Protein AF-Q33760-F1 (afdb_monomer_lite)

Foldseek 3Di:
DPPVVVVVVVVVVVVVPPPPPDDPVVPQPLPPVVVVVVCVVPVDDDPPCVVPCPPVVVVVSVPDVVSVVVCPQQADPNAGAAHLCVLVVDALLVVLSQCLPAWADDPLWIKGQPQSYDPVRVVSVQVSCCVVQVQNWDWDQDPNGTIIIRDNVCLVVNCVSRVVNHDPVSCVSSVD

pLDDT: mean 74.2, std 25.06, range [27.77, 98.5]

Sequence (176 aa):
MRGLKRELHGLDFALSRRRYTRNSFFLFIECFVFLFKLFLSLGLDMIKELQKFTQLGISLLLTNPLFTHYHDLFYKDRKKIVPSNIYDLMTPVVLAFWIMCDGYKYNAGVALATNSFSISDNELLIDALNRKFGFSCWIINDHGQPSIFIPRVNLRKLQELVVPHIHTSLLYKIHL

Structure (mmCIF, N/CA/C/O backbone):
data_AF-Q33760-F1
#
_entry.id   AF-Q33760-F1
#
loop_
_atom_site.group_PDB
_atom_site.id
_atom_site.type_symbol
_atom_site.label_atom_id
_atom_site.label_alt_id
_atom_site.label_comp_id
_atom_site.label_asym_id
_atom_site.label_entity_id
_atom_site.label_seq_id
_atom_site.pdbx_PDB_ins_code
_atom_site.Cartn_x
_atom_site.Cartn_y
_atom_site.Cartn_z
_atom_site.occupancy
_atom_site.B_iso_or_equiv
_atom_site.auth_seq_id
_atom_site.auth_comp_id
_atom_site.auth_asym_id
_atom_site.auth_atom_id
_atom_site.pdbx_PDB_model_num
ATOM 1 N N . MET A 1 1 ? 35.457 -20.854 32.551 1.00 45.47 1 MET A N 1
ATOM 2 C CA . MET A 1 1 ? 34.287 -20.002 32.209 1.00 45.47 1 MET A CA 1
ATOM 3 C C . MET A 1 1 ? 34.640 -18.524 31.920 1.00 45.47 1 MET A C 1
ATOM 5 O O . MET A 1 1 ? 33.888 -17.635 32.294 1.00 45.47 1 MET A O 1
ATOM 9 N N . ARG A 1 2 ? 35.752 -18.216 31.225 1.00 35.78 2 ARG A N 1
ATOM 10 C CA . ARG A 1 2 ? 36.075 -16.835 30.774 1.00 35.78 2 ARG A CA 1
ATOM 11 C C . ARG A 1 2 ? 36.311 -16.696 29.257 1.00 35.78 2 ARG A C 1
ATOM 13 O O . ARG A 1 2 ? 36.401 -15.572 28.780 1.00 35.78 2 ARG A O 1
ATOM 20 N N . GLY A 1 3 ? 36.354 -17.809 28.512 1.00 35.69 3 GLY A N 1
ATOM 21 C CA . GLY A 1 3 ? 36.487 -17.822 27.044 1.00 35.69 3 GLY A CA 1
ATOM 22 C C . GLY A 1 3 ? 35.157 -17.658 26.296 1.00 35.69 3 GLY A C 1
ATOM 23 O O . GLY A 1 3 ? 35.070 -16.848 25.383 1.00 35.69 3 GLY A O 1
ATOM 24 N N . LEU A 1 4 ? 34.087 -18.310 26.767 1.00 35.28 4 LEU A N 1
ATOM 25 C CA . LEU A 1 4 ? 32.787 -18.345 26.074 1.00 35.28 4 LEU A CA 1
ATOM 26 C C . LEU A 1 4 ? 32.079 -16.972 25.982 1.00 35.28 4 LEU A C 1
ATOM 28 O O . LEU A 1 4 ? 31.335 -16.710 25.046 1.00 35.28 4 LEU A O 1
ATOM 32 N N . LYS A 1 5 ? 32.339 -16.055 26.931 1.00 34.38 5 LYS A N 1
ATOM 33 C CA . LYS A 1 5 ? 31.759 -14.696 26.916 1.00 34.38 5 LYS A CA 1
ATOM 34 C C . LYS A 1 5 ? 32.396 -13.760 25.878 1.00 34.38 5 LYS A C 1
ATOM 36 O O . LYS A 1 5 ? 31.752 -12.793 25.487 1.00 34.38 5 LYS A O 1
ATOM 41 N N . ARG A 1 6 ? 33.634 -14.018 25.430 1.00 33.59 6 ARG A N 1
ATOM 42 C CA . ARG A 1 6 ? 34.283 -13.195 24.388 1.00 33.59 6 ARG A CA 1
ATOM 43 C C . ARG A 1 6 ? 33.863 -13.614 22.983 1.00 33.59 6 ARG A C 1
ATOM 45 O O . ARG A 1 6 ? 33.736 -12.750 22.125 1.00 33.59 6 ARG A O 1
ATOM 52 N N . GLU A 1 7 ? 33.581 -14.899 22.775 1.00 36.72 7 GLU A N 1
ATOM 53 C CA . GLU A 1 7 ? 33.037 -15.391 21.503 1.00 36.72 7 GLU A CA 1
ATOM 54 C C . GLU A 1 7 ? 31.621 -14.867 21.247 1.00 36.72 7 GLU A C 1
ATOM 56 O O . GLU A 1 7 ? 31.339 -14.450 20.131 1.00 36.72 7 GLU A O 1
ATOM 61 N N . LEU A 1 8 ? 30.773 -14.763 22.277 1.00 38.88 8 LEU A N 1
ATOM 62 C CA . LEU A 1 8 ? 29.433 -14.170 22.151 1.00 38.88 8 LEU A CA 1
ATOM 63 C C . LEU A 1 8 ? 29.472 -12.677 21.770 1.00 38.88 8 LEU A C 1
ATOM 65 O O . LEU A 1 8 ? 28.741 -12.257 20.881 1.00 38.88 8 LEU A O 1
ATOM 69 N N . HIS A 1 9 ? 30.392 -11.892 22.345 1.00 34.19 9 HIS A N 1
ATOM 70 C CA . HIS A 1 9 ? 30.571 -10.481 21.965 1.00 34.19 9 HIS A CA 1
ATOM 71 C C . HIS A 1 9 ? 31.202 -10.299 20.570 1.00 34.19 9 HIS A C 1
ATOM 73 O O . HIS A 1 9 ? 30.920 -9.314 19.887 1.00 34.19 9 HIS A O 1
ATOM 79 N N . GLY A 1 10 ? 32.048 -11.240 20.132 1.00 30.89 10 GLY A N 1
ATOM 80 C CA . GLY A 1 10 ? 32.599 -11.273 18.774 1.00 30.89 10 GLY A CA 1
ATOM 81 C C . GLY A 1 10 ? 31.577 -11.712 17.720 1.00 30.89 10 GLY A C 1
ATOM 82 O O . GLY A 1 10 ? 31.600 -11.198 16.604 1.00 30.89 10 GLY A O 1
ATOM 83 N N . LEU A 1 11 ? 30.648 -12.603 18.080 1.00 36.94 11 LEU A N 1
ATOM 84 C CA . LEU A 1 11 ? 29.522 -13.037 17.247 1.00 36.94 11 LEU A CA 1
ATOM 85 C C . LEU A 1 11 ? 28.482 -11.925 17.065 1.00 36.94 11 LEU A C 1
ATOM 87 O O . LEU A 1 11 ? 28.072 -11.687 15.932 1.00 36.94 11 LEU A O 1
ATOM 91 N N . ASP A 1 12 ? 28.142 -11.174 18.117 1.00 35.78 12 ASP A N 1
ATOM 92 C CA . ASP A 1 12 ? 27.250 -10.007 18.005 1.00 35.78 12 ASP A CA 1
ATOM 93 C C . ASP A 1 12 ? 27.843 -8.903 17.114 1.00 35.78 12 ASP A C 1
ATOM 95 O O . ASP A 1 12 ? 27.134 -8.261 16.336 1.00 35.78 12 ASP A O 1
ATOM 99 N N . PHE A 1 13 ? 29.166 -8.713 17.151 1.00 34.66 13 PHE A N 1
ATOM 100 C CA . PHE A 1 13 ? 29.837 -7.740 16.286 1.00 34.66 13 PHE A CA 1
ATOM 101 C C . PHE A 1 13 ? 30.023 -8.249 14.843 1.00 34.66 13 PHE A C 1
ATOM 103 O O . PHE A 1 13 ? 29.946 -7.468 13.893 1.00 34.66 13 PHE A O 1
ATOM 110 N N . ALA A 1 14 ? 30.212 -9.558 14.646 1.00 31.48 14 ALA A N 1
ATOM 111 C CA . ALA A 1 14 ? 30.306 -10.180 13.322 1.00 31.48 14 ALA A CA 1
ATOM 112 C C . ALA A 1 14 ? 28.946 -10.280 12.604 1.00 31.48 14 ALA A C 1
ATOM 114 O O . ALA A 1 14 ? 28.898 -10.251 11.371 1.00 31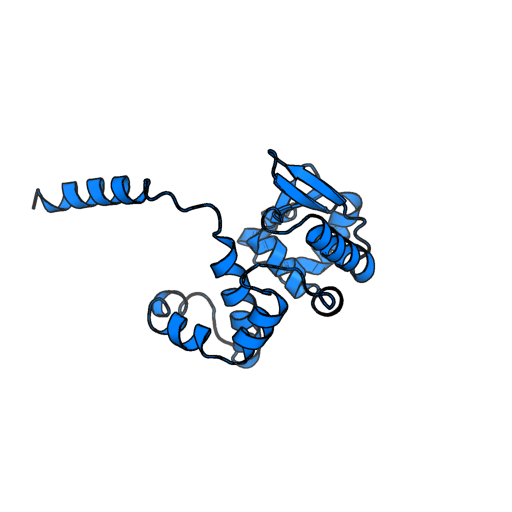.48 14 ALA A O 1
ATOM 115 N N . LEU A 1 15 ? 27.837 -10.330 13.349 1.00 36.34 15 LEU A N 1
ATOM 116 C CA . LEU A 1 15 ? 26.480 -10.284 12.798 1.00 36.34 15 LEU A CA 1
ATOM 117 C C . LEU A 1 15 ? 26.061 -8.877 12.341 1.00 36.34 15 LEU A C 1
ATOM 119 O O . LEU A 1 15 ? 25.173 -8.764 11.500 1.00 36.34 15 LEU A O 1
ATOM 123 N N . SER A 1 16 ? 26.749 -7.812 12.777 1.00 36.00 16 SER A N 1
ATOM 124 C CA . SER A 1 16 ? 26.466 -6.438 12.323 1.00 36.00 16 SER A CA 1
ATOM 125 C C . SER A 1 16 ? 27.149 -6.053 10.996 1.00 36.00 16 SER A C 1
ATOM 127 O O . SER A 1 16 ? 26.856 -5.002 10.426 1.00 36.00 16 SER A O 1
ATOM 129 N N . ARG A 1 17 ? 28.028 -6.910 10.445 1.00 29.14 17 ARG A N 1
ATOM 130 C CA . ARG A 1 17 ? 28.789 -6.630 9.206 1.00 29.14 17 ARG A CA 1
ATOM 131 C C . ARG A 1 17 ? 28.691 -7.676 8.097 1.00 29.14 17 ARG A C 1
ATOM 133 O O . ARG A 1 17 ? 29.482 -7.629 7.153 1.00 29.14 17 ARG A O 1
ATOM 140 N N . ARG A 1 18 ? 27.686 -8.555 8.093 1.00 28.12 18 ARG A N 1
ATOM 141 C CA . ARG A 1 18 ? 27.262 -9.139 6.811 1.00 28.12 18 ARG A CA 1
ATOM 142 C C . ARG A 1 18 ? 26.373 -8.118 6.125 1.00 28.12 18 ARG A C 1
ATOM 144 O O . ARG A 1 18 ? 25.247 -7.901 6.551 1.00 28.12 18 ARG A O 1
ATOM 151 N N . ARG A 1 19 ? 26.912 -7.470 5.086 1.00 33.16 19 ARG A N 1
ATOM 152 C CA . ARG A 1 19 ? 26.153 -6.667 4.119 1.00 33.16 19 ARG A CA 1
ATOM 153 C C . ARG A 1 19 ? 24.945 -7.483 3.663 1.00 33.16 19 ARG A C 1
ATOM 155 O O . ARG A 1 19 ? 25.051 -8.299 2.753 1.00 33.16 19 ARG A O 1
ATOM 162 N N . TYR A 1 20 ? 23.813 -7.262 4.319 1.00 31.58 20 TYR A N 1
ATOM 163 C CA . TYR A 1 20 ? 22.513 -7.696 3.857 1.00 31.58 20 TYR A CA 1
ATOM 164 C C . TYR A 1 20 ? 22.211 -6.779 2.679 1.00 31.58 20 TYR A C 1
ATOM 166 O O . TYR A 1 20 ? 21.825 -5.621 2.842 1.00 31.58 20 TYR A O 1
ATOM 174 N N . THR A 1 21 ? 22.551 -7.235 1.478 1.00 27.77 21 THR A N 1
ATOM 175 C CA . THR A 1 21 ? 22.258 -6.524 0.240 1.00 27.77 21 THR A CA 1
ATOM 176 C C . THR A 1 21 ? 20.747 -6.404 0.117 1.00 27.77 21 THR A C 1
ATOM 178 O O . THR A 1 21 ? 20.085 -7.340 -0.313 1.00 27.77 21 THR A O 1
ATOM 181 N N . ARG A 1 22 ? 20.221 -5.267 0.583 1.00 34.12 22 ARG A N 1
ATOM 182 C CA . ARG A 1 22 ? 19.085 -4.497 0.065 1.00 34.12 22 ARG A CA 1
ATOM 183 C C . ARG A 1 22 ? 18.173 -5.280 -0.891 1.00 34.12 22 ARG A C 1
ATOM 185 O O . ARG A 1 22 ? 18.173 -4.991 -2.076 1.00 34.12 22 ARG A O 1
ATOM 192 N N . ASN A 1 23 ? 17.464 -6.285 -0.374 1.00 36.75 23 ASN A N 1
ATOM 193 C CA . ASN A 1 23 ? 16.400 -7.039 -1.055 1.00 36.75 23 ASN A CA 1
ATOM 194 C C . ASN A 1 23 ? 15.625 -7.930 -0.056 1.00 36.75 23 ASN A C 1
ATOM 196 O O . ASN A 1 23 ? 15.233 -9.052 -0.362 1.00 36.75 23 ASN A O 1
ATOM 200 N N . SER A 1 24 ? 15.361 -7.429 1.156 1.00 38.66 24 SER A N 1
ATOM 201 C CA . SER A 1 24 ? 14.597 -8.155 2.193 1.00 38.66 24 SER A CA 1
ATOM 202 C C . SER A 1 24 ? 13.092 -8.271 1.907 1.00 38.66 24 SER A C 1
ATOM 204 O O . SER A 1 24 ? 12.336 -8.722 2.759 1.00 38.66 24 SER A O 1
ATOM 206 N N . PHE A 1 25 ? 12.640 -7.887 0.712 1.00 42.09 25 PHE A N 1
ATOM 207 C CA . PHE A 1 25 ? 11.231 -7.937 0.322 1.00 42.09 25 PHE A CA 1
ATOM 208 C C . PHE A 1 25 ? 10.749 -9.360 -0.020 1.00 42.09 25 PHE A C 1
ATOM 210 O O . PHE A 1 25 ? 9.553 -9.617 -0.094 1.00 42.09 25 PHE A O 1
ATOM 217 N N . PHE A 1 26 ? 11.679 -10.298 -0.216 1.00 38.38 26 PHE A N 1
ATOM 218 C CA . PHE A 1 26 ? 11.379 -11.652 -0.692 1.00 38.38 26 PHE A CA 1
ATOM 219 C C . PHE A 1 26 ? 10.820 -12.597 0.388 1.00 38.38 26 PHE A C 1
ATOM 221 O O . PHE A 1 26 ? 10.278 -13.641 0.059 1.00 38.38 26 PHE A O 1
ATOM 228 N N . LEU A 1 27 ? 10.933 -12.247 1.674 1.00 38.66 27 LEU A N 1
ATOM 229 C CA . LEU A 1 27 ? 10.510 -13.113 2.787 1.00 38.66 27 LEU A CA 1
ATOM 230 C C . LEU A 1 27 ? 9.165 -12.722 3.417 1.00 38.66 27 LEU A C 1
ATOM 232 O O . LEU A 1 27 ? 8.629 -13.486 4.214 1.00 38.66 27 LEU A O 1
ATOM 236 N N . PHE A 1 28 ? 8.614 -11.551 3.088 1.00 44.66 28 PHE A N 1
ATOM 237 C CA . PHE A 1 28 ? 7.535 -10.961 3.888 1.00 44.66 28 PHE A CA 1
ATOM 238 C C . PHE A 1 28 ? 6.147 -11.028 3.227 1.00 44.66 28 PHE A C 1
ATOM 240 O O . PHE A 1 28 ? 5.147 -11.170 3.926 1.00 44.66 28 PHE A O 1
ATOM 247 N N . ILE A 1 29 ? 6.073 -11.030 1.890 1.00 45.34 29 ILE A N 1
ATOM 248 C CA . ILE A 1 29 ? 4.799 -11.193 1.163 1.00 45.34 29 ILE A CA 1
ATOM 249 C C . ILE A 1 29 ? 4.362 -12.665 1.073 1.00 45.34 29 ILE A C 1
ATOM 251 O O . ILE A 1 29 ? 3.173 -12.956 1.190 1.00 45.34 29 ILE A O 1
ATOM 255 N N . GLU A 1 30 ? 5.310 -13.596 0.962 1.00 46.09 30 GLU A N 1
ATOM 256 C CA . GLU A 1 30 ? 5.026 -15.035 0.848 1.00 46.09 30 GLU A CA 1
ATOM 257 C C . GLU A 1 30 ? 4.523 -15.634 2.179 1.00 46.09 30 GLU A C 1
ATOM 259 O O . GLU A 1 30 ? 3.543 -16.367 2.195 1.00 46.09 30 GLU A O 1
ATOM 264 N N . CYS A 1 31 ? 5.085 -15.269 3.338 1.00 47.59 31 CYS A N 1
ATOM 265 C CA . CYS A 1 31 ? 4.659 -15.865 4.615 1.00 47.59 31 CYS A CA 1
ATOM 266 C C . CYS A 1 31 ? 3.265 -15.418 5.097 1.00 47.59 31 CYS A C 1
ATOM 268 O O . CYS A 1 31 ? 2.581 -16.185 5.774 1.00 47.59 31 CYS A O 1
ATOM 270 N N . PHE A 1 32 ? 2.815 -14.199 4.785 1.00 55.50 32 PHE A N 1
ATOM 271 C CA . PHE A 1 32 ? 1.715 -13.578 5.538 1.00 55.50 32 PHE A CA 1
ATOM 272 C C . PHE A 1 32 ? 0.330 -13.731 4.876 1.00 55.50 32 PHE A C 1
ATOM 274 O O . PHE A 1 32 ? -0.669 -13.900 5.576 1.00 55.50 32 PHE A O 1
ATOM 281 N N . VAL A 1 33 ? 0.257 -13.797 3.540 1.00 50.81 33 VAL A N 1
ATOM 282 C CA . VAL A 1 33 ? -1.009 -14.047 2.811 1.00 50.81 33 VAL A CA 1
ATOM 283 C C . VAL A 1 33 ? -1.511 -15.485 3.019 1.00 50.81 33 VAL A C 1
ATOM 285 O O . VAL A 1 33 ? -2.717 -15.729 3.093 1.00 50.81 33 VAL A O 1
ATOM 288 N N . PHE A 1 34 ? -0.597 -16.445 3.169 1.00 45.94 34 PHE A N 1
ATOM 289 C CA . PHE A 1 34 ? -0.940 -17.857 3.346 1.00 45.94 34 PHE A CA 1
ATOM 290 C C . PHE A 1 34 ? -1.134 -18.272 4.801 1.00 45.94 34 PHE A C 1
ATOM 292 O O . PHE A 1 34 ? -2.036 -19.067 5.070 1.00 45.94 34 PHE A O 1
ATOM 29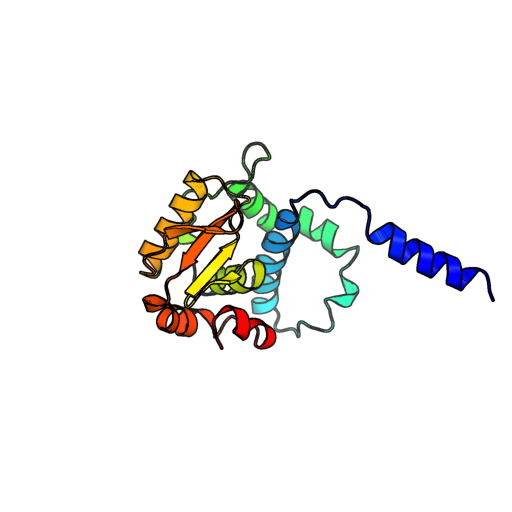9 N N . LEU A 1 35 ? -0.378 -17.695 5.750 1.00 51.88 35 LEU A N 1
ATOM 300 C CA . LEU A 1 35 ? -0.683 -17.870 7.173 1.00 51.88 35 LEU A CA 1
ATOM 301 C C . LEU A 1 35 ? -2.133 -17.466 7.453 1.00 51.88 35 LEU A C 1
ATOM 303 O O . LEU A 1 35 ? -2.829 -18.206 8.129 1.00 51.88 35 LEU A O 1
ATOM 307 N N . PHE A 1 36 ? -2.635 -16.389 6.842 1.00 52.34 36 PHE A N 1
ATOM 308 C CA . PHE A 1 36 ? -3.994 -15.894 7.070 1.00 52.34 36 PHE A CA 1
ATOM 309 C C . PHE A 1 36 ? -5.113 -16.779 6.477 1.00 52.34 36 PHE A C 1
ATOM 311 O O . PHE A 1 36 ? -6.106 -17.032 7.159 1.00 52.34 36 PHE A O 1
ATOM 318 N N . LYS A 1 37 ? -4.964 -17.315 5.250 1.00 50.09 37 LYS A N 1
ATOM 319 C CA . LYS A 1 37 ? -5.963 -18.241 4.661 1.00 50.09 37 LYS A CA 1
ATOM 320 C C . LYS A 1 37 ? -6.023 -19.588 5.390 1.00 50.09 37 LYS A C 1
ATOM 322 O O . LYS A 1 37 ? -7.113 -20.120 5.583 1.00 50.09 37 LYS A O 1
ATOM 327 N N . LEU A 1 38 ? -4.877 -20.118 5.819 1.00 43.72 38 LEU A N 1
ATOM 328 C CA . LEU A 1 38 ? -4.804 -21.375 6.567 1.00 43.72 38 LEU A CA 1
ATOM 329 C C . LEU A 1 38 ? -5.371 -21.215 7.994 1.00 43.72 38 LEU A C 1
ATOM 331 O O . LEU A 1 38 ? -6.105 -22.085 8.459 1.00 43.72 38 LEU A O 1
ATOM 335 N N . PHE A 1 39 ? -5.128 -20.078 8.657 1.00 48.09 39 PHE A N 1
ATOM 336 C CA . PHE A 1 39 ? -5.633 -19.793 10.011 1.00 48.09 39 PHE A CA 1
ATOM 337 C C . PHE A 1 39 ? -7.141 -19.545 10.080 1.00 48.09 39 PHE A C 1
ATOM 339 O O . PHE A 1 39 ? -7.789 -20.033 11.003 1.00 48.09 39 PHE A O 1
ATOM 346 N N . LEU A 1 40 ? -7.712 -18.825 9.104 1.00 45.12 40 LEU A N 1
ATOM 347 C CA . LEU A 1 40 ? -9.162 -18.591 9.020 1.00 45.12 40 LEU A CA 1
ATOM 348 C C . LEU A 1 40 ? -9.959 -19.901 8.938 1.00 45.12 40 LEU A C 1
ATOM 350 O O . LEU A 1 40 ? -11.092 -19.953 9.403 1.00 45.12 40 LEU A O 1
ATOM 354 N N . SER A 1 41 ? -9.358 -20.961 8.389 1.00 46.75 41 SER A N 1
ATOM 355 C CA . SER A 1 41 ? -9.973 -22.291 8.319 1.00 46.75 41 SER A CA 1
ATOM 356 C C . SER A 1 41 ? -9.772 -23.157 9.572 1.00 46.75 41 SER A C 1
ATOM 358 O O . SER A 1 41 ? -10.472 -24.154 9.721 1.00 46.75 41 SER A O 1
ATOM 360 N N . LEU A 1 42 ? -8.837 -22.800 10.467 1.00 41.34 42 LEU A N 1
ATOM 361 C CA . LEU A 1 42 ? -8.383 -23.671 11.566 1.00 41.34 42 LEU A CA 1
ATOM 362 C C . LEU A 1 42 ? -8.531 -23.082 12.981 1.00 41.34 42 LEU A C 1
ATOM 364 O O . LEU A 1 42 ? -8.423 -23.839 13.939 1.00 41.34 42 LEU A O 1
ATOM 368 N N . GLY A 1 43 ? -8.803 -21.781 13.147 1.00 47.44 43 GLY A N 1
ATOM 369 C CA . GLY A 1 43 ? -9.195 -21.196 14.443 1.00 47.44 43 GLY A CA 1
ATOM 370 C C . GLY A 1 43 ? -8.155 -21.313 15.569 1.00 47.44 43 GLY A C 1
ATOM 371 O O . GLY A 1 43 ? -8.522 -21.594 16.707 1.00 47.44 43 GLY A O 1
ATOM 372 N N . LEU A 1 44 ? -6.864 -21.135 15.271 1.00 44.97 44 LEU A N 1
ATOM 373 C CA . LEU A 1 44 ? -5.772 -21.270 16.250 1.00 44.97 44 LEU A CA 1
ATOM 374 C C . LEU A 1 44 ? -5.226 -19.908 16.719 1.00 44.97 44 LEU A C 1
ATOM 376 O O . LEU A 1 44 ? -5.527 -18.886 16.119 1.00 44.97 44 LEU A O 1
ATOM 380 N N . ASP A 1 45 ? -4.432 -19.887 17.800 1.00 50.06 45 ASP A N 1
ATOM 381 C CA . ASP A 1 45 ? -3.819 -18.679 18.386 1.00 50.06 45 ASP A CA 1
ATOM 382 C C . ASP A 1 45 ? -2.359 -18.483 17.928 1.00 50.06 45 ASP A C 1
ATOM 384 O O . ASP A 1 45 ? -1.489 -19.336 18.117 1.00 50.06 45 ASP A O 1
ATOM 388 N N . MET A 1 46 ? -2.076 -17.309 17.358 1.00 44.41 46 MET A N 1
ATOM 389 C CA . MET A 1 46 ? -0.892 -16.974 16.544 1.00 44.41 46 MET A CA 1
ATOM 390 C C . MET A 1 46 ? 0.472 -16.983 17.276 1.00 44.41 46 MET A C 1
ATOM 392 O O . MET A 1 46 ? 1.511 -17.142 16.640 1.00 44.41 46 MET A O 1
ATOM 396 N N . ILE A 1 47 ? 0.516 -16.807 18.601 1.00 45.91 47 ILE A N 1
ATOM 397 C CA . ILE A 1 47 ? 1.766 -16.442 19.308 1.00 45.91 47 ILE A CA 1
ATOM 398 C C . ILE A 1 47 ? 2.624 -17.658 19.702 1.00 45.91 47 ILE A C 1
ATOM 400 O O . ILE A 1 47 ? 3.848 -17.552 19.766 1.00 45.91 47 ILE A O 1
ATOM 404 N N . LYS A 1 48 ? 2.021 -18.830 19.939 1.00 41.78 48 LYS A N 1
ATOM 405 C CA . LYS A 1 48 ? 2.752 -20.011 20.447 1.00 41.78 48 LYS A CA 1
ATOM 406 C C . LYS A 1 48 ? 3.423 -20.840 19.351 1.00 41.78 48 LYS A C 1
ATOM 408 O O . LYS A 1 48 ? 4.447 -21.469 19.601 1.00 41.78 48 LYS A O 1
ATOM 413 N N . GLU A 1 49 ? 2.871 -20.833 18.142 1.00 45.84 49 GLU A N 1
ATOM 414 C CA . GLU A 1 49 ? 3.355 -21.681 17.045 1.00 45.84 49 GLU A CA 1
ATOM 415 C C . GLU A 1 49 ? 4.491 -21.042 16.235 1.00 45.84 49 GLU A C 1
ATOM 417 O O . GLU A 1 49 ? 5.333 -21.750 15.682 1.00 45.84 49 GLU A O 1
ATOM 422 N N . LEU A 1 50 ? 4.623 -19.710 16.261 1.00 43.09 50 LEU A N 1
ATOM 423 C CA . LEU A 1 50 ? 5.694 -18.995 15.555 1.00 43.09 50 LEU A CA 1
ATOM 424 C C . LEU A 1 50 ? 7.111 -19.421 16.002 1.00 43.09 50 LEU A C 1
ATOM 426 O O . LEU A 1 50 ? 8.054 -19.345 15.219 1.00 43.09 50 LEU A O 1
ATOM 430 N N . GLN A 1 51 ? 7.268 -19.904 17.242 1.00 41.38 51 GLN A N 1
ATOM 431 C CA . GLN A 1 51 ? 8.559 -20.346 17.786 1.00 41.38 51 GLN A CA 1
ATOM 432 C C . GLN A 1 51 ? 9.010 -21.736 17.298 1.00 41.38 51 GLN A C 1
ATOM 434 O O . GLN A 1 51 ? 10.199 -22.038 17.381 1.00 41.38 51 GLN A O 1
ATOM 439 N N . LYS A 1 52 ? 8.110 -22.578 16.768 1.00 40.34 52 LYS A N 1
ATOM 440 C CA . LYS A 1 52 ? 8.435 -23.954 16.332 1.00 40.34 52 LYS A CA 1
ATOM 441 C C . LYS A 1 52 ? 8.791 -24.077 14.845 1.00 40.34 52 LYS A C 1
ATOM 443 O O . LYS A 1 52 ? 9.357 -25.085 14.433 1.00 40.34 52 LYS A O 1
ATOM 448 N N . PHE A 1 53 ? 8.478 -23.072 14.028 1.00 45.38 53 PHE A N 1
ATOM 449 C CA . PHE A 1 53 ? 8.437 -23.197 12.563 1.00 45.38 53 PHE A CA 1
ATOM 450 C C . PHE A 1 53 ? 9.762 -22.956 11.810 1.00 45.38 53 PHE A C 1
ATOM 452 O O . PHE A 1 53 ? 9.786 -22.961 10.580 1.00 45.38 53 PHE A O 1
ATOM 459 N N . THR A 1 54 ? 10.887 -22.771 12.499 1.00 47.84 54 THR A N 1
ATOM 460 C CA . THR A 1 54 ? 12.087 -22.138 11.919 1.00 47.84 54 THR A CA 1
ATOM 461 C C . THR A 1 54 ? 12.960 -23.006 11.002 1.00 47.84 54 THR A C 1
ATOM 463 O O . THR A 1 54 ? 13.844 -22.453 10.353 1.00 47.84 54 THR A O 1
ATOM 466 N N . GLN A 1 55 ? 12.721 -24.317 10.862 1.00 41.91 55 GLN A N 1
ATOM 467 C CA . GLN A 1 55 ? 13.473 -25.150 9.896 1.00 41.91 55 GLN A CA 1
ATOM 468 C C . GLN A 1 55 ? 12.603 -26.063 9.016 1.00 41.91 55 GLN A C 1
ATOM 470 O O . GLN A 1 55 ? 12.866 -26.167 7.820 1.00 41.91 55 GLN A O 1
ATOM 475 N N . LEU A 1 56 ? 11.536 -26.672 9.549 1.00 39.00 56 LEU A N 1
ATOM 476 C CA . LEU A 1 56 ? 10.655 -27.556 8.765 1.00 39.00 56 LEU A CA 1
ATOM 477 C C . LEU A 1 56 ? 9.641 -26.787 7.892 1.00 39.00 56 LEU A C 1
ATOM 479 O O . LEU A 1 56 ? 9.227 -27.273 6.842 1.00 39.00 56 LEU A O 1
ATOM 483 N N . GLY A 1 57 ? 9.263 -25.575 8.312 1.00 49.81 57 GLY A N 1
ATOM 484 C CA . GLY A 1 57 ? 8.241 -24.761 7.652 1.00 49.81 57 GLY A CA 1
ATOM 485 C C . GLY A 1 57 ? 8.630 -24.260 6.266 1.00 49.81 57 GLY A C 1
ATOM 486 O O . GLY A 1 57 ? 7.791 -24.216 5.376 1.00 49.81 57 GLY A O 1
ATOM 487 N N . ILE A 1 58 ? 9.909 -23.931 6.063 1.00 50.28 58 ILE A N 1
ATOM 488 C CA . ILE A 1 58 ? 10.403 -23.319 4.821 1.00 50.28 58 ILE A CA 1
ATOM 489 C C . ILE A 1 58 ? 10.330 -24.310 3.646 1.00 50.28 58 ILE A C 1
ATOM 491 O O . ILE A 1 58 ? 9.956 -23.929 2.543 1.00 50.28 58 ILE A O 1
ATOM 495 N N . SER A 1 59 ? 10.612 -25.594 3.887 1.00 46.22 59 SER A N 1
ATOM 496 C CA . SER A 1 59 ? 10.570 -26.644 2.855 1.00 46.22 59 SER A CA 1
ATOM 497 C C . SER A 1 59 ? 9.141 -26.946 2.367 1.00 46.22 59 SER A C 1
ATOM 499 O O . SER A 1 59 ? 8.900 -27.076 1.166 1.00 46.22 59 SER A O 1
ATOM 501 N N . LEU A 1 60 ? 8.167 -26.984 3.286 1.00 48.97 60 LEU A N 1
ATOM 502 C CA . LEU A 1 60 ? 6.746 -27.158 2.950 1.00 48.97 60 LEU A CA 1
ATOM 503 C C . LEU A 1 60 ? 6.131 -25.915 2.288 1.00 48.97 60 LEU A C 1
ATOM 505 O O . LEU A 1 60 ? 5.232 -26.047 1.460 1.00 48.97 60 LEU A O 1
ATOM 509 N N . LEU A 1 61 ? 6.618 -24.716 2.622 1.00 53.78 61 LEU A N 1
ATOM 510 C CA . LEU A 1 61 ? 6.197 -23.470 1.978 1.00 53.78 61 LEU A CA 1
ATOM 511 C C . LEU A 1 61 ? 6.616 -23.443 0.500 1.00 53.78 61 LEU A C 1
ATOM 513 O O . LEU A 1 61 ? 5.816 -23.150 -0.377 1.00 53.78 61 LEU A O 1
ATOM 517 N N . LEU A 1 62 ? 7.863 -23.818 0.207 1.00 54.19 62 LEU A N 1
ATOM 518 C CA . LEU A 1 62 ? 8.429 -23.759 -1.147 1.00 54.19 62 LEU A CA 1
ATOM 519 C C . LEU A 1 62 ? 7.850 -24.802 -2.118 1.00 54.19 62 LEU A C 1
ATOM 521 O O . LEU A 1 62 ? 8.099 -24.723 -3.318 1.00 54.19 62 LEU A O 1
ATOM 525 N N . THR A 1 63 ? 7.098 -25.782 -1.614 1.00 58.00 63 THR A N 1
ATOM 526 C CA . THR A 1 63 ? 6.553 -26.901 -2.399 1.00 58.00 63 THR A CA 1
ATOM 527 C C . THR A 1 63 ? 5.029 -26.874 -2.532 1.00 58.00 63 THR A C 1
ATOM 529 O O . THR A 1 63 ? 4.466 -27.743 -3.196 1.00 58.00 63 THR A O 1
ATOM 532 N N . ASN A 1 64 ? 4.337 -25.887 -1.947 1.00 66.94 64 ASN A N 1
ATOM 533 C CA . ASN A 1 64 ? 2.885 -25.78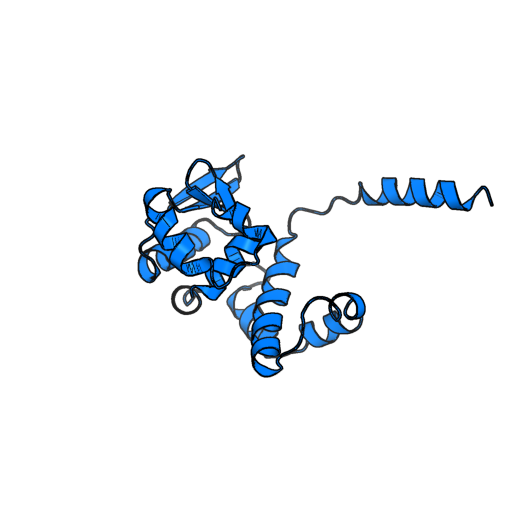5 -2.091 1.00 66.94 64 ASN A CA 1
ATOM 534 C C . ASN A 1 64 ? 2.510 -25.109 -3.426 1.00 66.94 64 ASN A C 1
ATOM 536 O O . ASN A 1 64 ? 2.901 -23.959 -3.649 1.00 66.94 64 ASN A O 1
ATOM 540 N N . PRO A 1 65 ? 1.658 -25.735 -4.259 1.00 69.88 65 PRO A N 1
ATOM 541 C CA . PRO A 1 65 ? 1.200 -25.144 -5.516 1.00 69.88 65 PRO A CA 1
ATOM 542 C C . PRO A 1 65 ? 0.538 -23.765 -5.372 1.00 69.88 65 PRO A C 1
ATOM 544 O O . PRO A 1 65 ? 0.589 -22.960 -6.300 1.00 69.88 65 PRO A O 1
ATOM 547 N N . LEU A 1 66 ? -0.072 -23.462 -4.218 1.00 64.62 66 LEU A N 1
ATOM 548 C CA . LEU A 1 66 ? -0.673 -22.150 -3.958 1.00 64.62 66 LEU A CA 1
ATOM 549 C C . LEU A 1 66 ? 0.372 -21.032 -3.897 1.00 64.62 66 LEU A C 1
ATOM 551 O O . LEU A 1 66 ? 0.115 -19.940 -4.399 1.00 64.62 66 LEU A O 1
ATOM 555 N N . PHE A 1 67 ? 1.539 -21.295 -3.308 1.00 67.56 67 PHE A N 1
ATOM 556 C CA . PHE A 1 67 ? 2.637 -20.329 -3.287 1.00 67.56 67 PHE A CA 1
ATOM 557 C C . PHE A 1 67 ? 3.271 -20.194 -4.657 1.00 67.56 67 PHE A C 1
ATOM 559 O O . PHE A 1 67 ? 3.509 -19.079 -5.102 1.00 67.56 67 PHE A O 1
ATOM 566 N N . THR A 1 68 ? 3.439 -21.308 -5.373 1.00 74.75 68 THR A N 1
ATOM 567 C CA . THR A 1 68 ? 3.916 -21.288 -6.759 1.00 74.75 68 THR A CA 1
ATOM 568 C C . THR A 1 68 ? 3.025 -20.412 -7.641 1.00 74.75 68 THR A C 1
ATOM 570 O O . THR A 1 68 ? 3.537 -19.573 -8.370 1.00 74.75 68 THR A O 1
ATOM 573 N N . HIS A 1 69 ? 1.696 -20.507 -7.508 1.00 78.25 69 HIS A N 1
ATOM 574 C CA . HIS A 1 69 ? 0.765 -19.668 -8.267 1.00 78.25 69 HIS A CA 1
ATOM 575 C C . HIS A 1 69 ? 0.986 -18.162 -8.046 1.00 78.25 69 HIS A C 1
ATOM 577 O O . HIS A 1 69 ? 1.051 -17.404 -9.012 1.00 78.25 69 HIS A O 1
ATOM 583 N N . TYR A 1 70 ? 1.097 -17.710 -6.792 1.00 77.62 70 TYR A N 1
ATOM 584 C CA . TYR A 1 70 ? 1.325 -16.288 -6.508 1.00 77.62 70 TYR A CA 1
ATOM 585 C C . TYR A 1 70 ? 2.750 -15.854 -6.846 1.00 77.62 70 TYR A C 1
ATOM 587 O O . TYR A 1 70 ? 2.935 -14.767 -7.391 1.00 77.62 70 TYR A O 1
ATOM 595 N N . HIS A 1 71 ? 3.740 -16.706 -6.604 1.00 79.31 71 HIS A N 1
ATOM 596 C CA . HIS A 1 71 ? 5.105 -16.462 -7.039 1.00 79.31 71 HIS A CA 1
ATOM 597 C C . HIS A 1 71 ? 5.149 -16.203 -8.552 1.00 79.31 71 HIS A C 1
ATOM 599 O O . HIS A 1 71 ? 5.675 -15.179 -8.977 1.00 79.31 71 HIS A O 1
ATOM 605 N N . ASP A 1 72 ? 4.516 -17.050 -9.364 1.00 83.69 72 ASP A N 1
ATOM 606 C CA . ASP A 1 72 ? 4.508 -16.917 -10.825 1.00 83.69 72 ASP A CA 1
ATOM 607 C C . ASP A 1 72 ? 3.761 -15.662 -11.315 1.00 83.69 72 ASP A C 1
ATOM 609 O O . ASP A 1 72 ? 4.085 -15.117 -12.370 1.00 83.69 72 ASP A O 1
ATOM 613 N N . LEU A 1 73 ? 2.790 -15.155 -10.545 1.00 85.00 73 LEU A N 1
ATOM 614 C CA . LEU A 1 73 ? 2.126 -13.878 -10.835 1.00 85.00 73 LEU A CA 1
ATOM 615 C C . LEU A 1 73 ? 3.047 -12.673 -10.594 1.00 85.00 73 LEU A C 1
ATOM 617 O O . LEU A 1 73 ? 3.042 -11.724 -11.377 1.00 85.00 73 LEU A O 1
ATOM 621 N N . PHE A 1 74 ? 3.817 -12.687 -9.505 1.00 86.31 74 PHE A N 1
ATOM 622 C CA . PHE A 1 74 ? 4.640 -11.549 -9.075 1.00 86.31 74 PHE A CA 1
ATOM 623 C C . PHE A 1 74 ? 6.108 -11.646 -9.518 1.00 86.31 74 PHE A C 1
ATOM 625 O O . PHE A 1 74 ? 6.863 -10.687 -9.335 1.00 86.31 74 PHE A O 1
ATOM 632 N N . TYR A 1 75 ? 6.520 -12.758 -10.129 1.00 84.81 75 TYR A N 1
ATOM 633 C CA . TYR A 1 75 ? 7.868 -12.971 -10.645 1.00 84.81 75 TYR A CA 1
ATOM 634 C C . TYR A 1 75 ? 7.851 -13.448 -12.091 1.00 84.81 75 TYR A C 1
ATOM 636 O O . TYR A 1 75 ? 7.412 -14.548 -12.408 1.00 84.81 75 TYR A O 1
ATOM 644 N N . LYS A 1 76 ? 8.442 -12.638 -12.970 1.00 87.44 76 LYS A N 1
ATOM 645 C CA . LYS A 1 76 ? 8.667 -12.976 -14.375 1.00 87.44 76 LYS A CA 1
ATOM 646 C C . LYS A 1 76 ? 10.147 -12.845 -14.695 1.00 87.44 76 LYS A C 1
ATOM 648 O O . LYS A 1 76 ? 10.767 -11.849 -14.335 1.00 87.44 76 LYS A O 1
ATOM 653 N N . ASP A 1 77 ? 10.732 -13.864 -15.319 1.00 89.75 77 ASP A N 1
ATOM 654 C CA . ASP A 1 77 ? 12.163 -13.900 -15.662 1.00 89.75 77 ASP A CA 1
ATOM 655 C C . ASP A 1 77 ? 13.081 -13.615 -14.454 1.00 89.75 77 ASP A C 1
ATOM 657 O O . ASP A 1 77 ? 14.079 -12.901 -14.548 1.00 89.75 77 ASP A O 1
ATOM 661 N N . ARG A 1 78 ? 12.714 -14.156 -13.279 1.00 84.81 78 ARG A N 1
ATOM 662 C CA . ARG A 1 78 ? 13.369 -13.925 -11.969 1.00 84.81 78 ARG A CA 1
ATOM 663 C C . ARG A 1 78 ? 13.380 -12.463 -11.505 1.00 84.81 78 ARG A C 1
ATOM 665 O O . ARG A 1 78 ? 14.066 -12.126 -10.539 1.00 84.81 78 ARG A O 1
ATOM 672 N N . LYS A 1 79 ? 12.613 -11.596 -12.158 1.00 83.81 79 LYS A N 1
ATOM 673 C CA . LYS A 1 79 ? 12.416 -10.203 -11.779 1.00 83.81 79 LYS A CA 1
ATOM 674 C C . LYS A 1 79 ? 11.044 -10.045 -11.137 1.00 83.81 79 LYS A C 1
ATOM 676 O O . LYS A 1 79 ? 10.044 -10.548 -11.642 1.00 83.81 79 LYS A O 1
ATOM 681 N N . LYS A 1 80 ? 11.016 -9.321 -10.023 1.00 82.44 80 LYS A N 1
ATOM 682 C CA . LYS A 1 80 ? 9.779 -8.946 -9.346 1.00 82.44 80 LYS A CA 1
ATOM 683 C C . LYS A 1 80 ? 8.994 -7.954 -10.208 1.00 82.44 80 LYS A C 1
ATOM 685 O O . LYS A 1 80 ? 9.581 -6.988 -10.700 1.00 82.44 80 LYS A O 1
ATOM 690 N N . ILE A 1 81 ? 7.700 -8.195 -10.366 1.00 88.75 81 ILE A N 1
ATOM 691 C CA . ILE A 1 81 ? 6.764 -7.376 -11.141 1.00 88.75 81 ILE A CA 1
ATOM 692 C C . ILE A 1 81 ? 5.459 -7.188 -10.364 1.00 88.75 81 ILE A C 1
ATOM 694 O O . ILE A 1 81 ? 5.176 -7.925 -9.416 1.00 88.75 81 ILE A O 1
ATOM 698 N N . VAL A 1 82 ? 4.650 -6.214 -10.771 1.00 91.62 82 VAL A N 1
ATOM 699 C CA . VAL A 1 82 ? 3.245 -6.128 -10.362 1.00 91.62 82 VAL A CA 1
ATOM 700 C C . VAL A 1 82 ? 2.382 -6.744 -11.470 1.00 91.62 82 VAL A C 1
ATOM 702 O O . VAL A 1 82 ? 2.477 -6.311 -12.620 1.00 91.62 82 VAL A O 1
ATOM 705 N N . PRO A 1 83 ? 1.547 -7.758 -11.175 1.00 90.75 83 PRO A N 1
ATOM 706 C CA . PRO A 1 83 ? 0.727 -8.399 -12.192 1.00 90.75 83 PRO A CA 1
ATOM 707 C C . PRO A 1 83 ? -0.404 -7.478 -12.659 1.00 90.75 83 PRO A C 1
ATOM 709 O O . PRO A 1 83 ? -0.911 -6.643 -11.910 1.00 90.75 83 PRO A O 1
ATOM 712 N N . SER A 1 84 ? -0.867 -7.665 -13.894 1.00 92.56 84 SER A N 1
ATOM 713 C CA . SER A 1 84 ? -1.940 -6.845 -14.474 1.00 92.56 84 SER A CA 1
ATOM 714 C C . SER A 1 84 ? -3.288 -6.995 -13.758 1.00 92.56 84 SER A C 1
ATOM 716 O O . SER A 1 84 ? -4.096 -6.070 -13.774 1.00 92.56 84 SER A O 1
ATOM 718 N N . ASN A 1 85 ? -3.526 -8.127 -13.089 1.00 89.12 85 ASN A N 1
ATOM 719 C CA . ASN A 1 85 ? -4.723 -8.378 -12.282 1.00 89.12 85 ASN A CA 1
ATOM 720 C C . ASN A 1 85 ? -4.606 -7.861 -10.835 1.00 89.12 85 ASN A C 1
ATOM 722 O O . ASN A 1 85 ? -5.425 -8.221 -9.989 1.00 89.12 85 ASN A O 1
ATOM 726 N N . ILE A 1 86 ? -3.616 -7.013 -10.521 1.00 91.81 86 ILE A N 1
ATOM 727 C CA . ILE A 1 86 ? -3.430 -6.460 -9.170 1.00 91.81 86 ILE A CA 1
ATOM 728 C C . ILE A 1 86 ? -4.678 -5.738 -8.653 1.00 91.81 86 ILE A C 1
ATOM 730 O O . ILE A 1 86 ? -4.946 -5.774 -7.455 1.00 91.81 86 ILE A O 1
ATOM 734 N N . TYR A 1 87 ? -5.480 -5.152 -9.550 1.00 93.44 87 TYR A N 1
ATOM 735 C CA . TYR A 1 87 ? -6.779 -4.580 -9.209 1.00 93.44 87 TYR A CA 1
ATOM 736 C C . TYR A 1 87 ? -7.671 -5.603 -8.496 1.00 93.44 87 TYR A C 1
ATOM 738 O O . TYR A 1 87 ? -8.192 -5.305 -7.427 1.00 93.44 87 TYR A O 1
ATOM 746 N N . ASP A 1 88 ? -7.813 -6.816 -9.027 1.00 89.12 88 ASP A N 1
ATOM 747 C CA . ASP A 1 88 ? -8.685 -7.847 -8.450 1.00 89.12 88 ASP A CA 1
ATOM 748 C C . ASP A 1 88 ? -8.131 -8.423 -7.144 1.00 89.12 88 ASP A C 1
ATOM 750 O O . ASP A 1 88 ? -8.894 -8.789 -6.251 1.00 89.12 88 ASP A O 1
ATOM 754 N N . LEU A 1 89 ? -6.803 -8.447 -7.006 1.00 86.81 89 LEU A N 1
ATOM 755 C CA . LEU A 1 89 ? -6.117 -8.898 -5.793 1.00 86.81 89 LEU A CA 1
ATOM 756 C C . LEU A 1 89 ? -6.161 -7.857 -4.661 1.00 86.81 89 LEU A C 1
ATOM 758 O O . LEU A 1 89 ? -6.009 -8.208 -3.489 1.00 86.81 89 LEU A O 1
ATOM 762 N N . MET A 1 90 ? -6.370 -6.581 -4.987 1.00 89.50 90 MET A N 1
ATOM 763 C CA . MET A 1 90 ? -6.350 -5.482 -4.027 1.00 89.50 90 MET A CA 1
ATOM 764 C C . MET A 1 90 ? -7.648 -5.439 -3.205 1.00 89.50 90 MET A C 1
ATOM 766 O O . MET A 1 90 ? -8.695 -4.971 -3.657 1.00 89.50 90 MET A O 1
ATOM 770 N N . THR A 1 91 ? -7.565 -5.909 -1.959 1.00 91.50 91 THR A N 1
ATOM 771 C CA . THR A 1 91 ? -8.663 -5.929 -0.976 1.00 91.50 91 THR A CA 1
ATOM 772 C C . THR A 1 91 ? -8.289 -5.140 0.286 1.00 91.50 91 THR A C 1
ATOM 774 O O . THR A 1 91 ? -7.102 -4.893 0.512 1.00 91.50 91 THR A O 1
ATOM 777 N N . PRO A 1 92 ? -9.258 -4.766 1.146 1.00 93.94 92 PRO A N 1
ATOM 778 C CA . PRO A 1 92 ? -8.982 -4.133 2.442 1.00 93.94 92 PRO A CA 1
ATOM 779 C C . PRO A 1 92 ? -7.964 -4.896 3.296 1.00 93.94 92 PRO A C 1
ATOM 781 O O . PRO A 1 92 ? -7.055 -4.295 3.862 1.00 93.94 92 PRO A O 1
ATOM 784 N N . VAL A 1 93 ? -8.077 -6.229 3.326 1.00 90.69 93 VAL A N 1
ATOM 785 C CA . VAL A 1 93 ? -7.157 -7.116 4.050 1.00 90.69 93 VAL A CA 1
ATOM 786 C C . VAL A 1 93 ? -5.754 -7.039 3.454 1.00 90.69 93 VAL A C 1
ATOM 788 O O . VAL A 1 93 ? -4.787 -6.838 4.181 1.00 90.69 93 VAL A O 1
ATOM 791 N N . VAL A 1 94 ? -5.629 -7.139 2.127 1.00 88.50 94 VAL A N 1
ATOM 792 C CA . VAL A 1 94 ? -4.328 -7.048 1.443 1.00 88.50 94 VAL A CA 1
ATOM 793 C C . VAL A 1 94 ? -3.668 -5.695 1.699 1.00 88.50 94 VAL A C 1
ATOM 795 O O . VAL A 1 94 ? -2.481 -5.649 2.014 1.00 88.50 94 VAL A O 1
ATOM 798 N N . LEU A 1 95 ? -4.428 -4.599 1.645 1.00 94.81 95 LEU A N 1
ATOM 799 C CA . LEU A 1 95 ? -3.905 -3.268 1.939 1.00 94.81 95 LEU A CA 1
ATOM 800 C C . LEU A 1 95 ? -3.471 -3.119 3.404 1.00 94.81 95 LEU A C 1
ATOM 802 O O . LEU A 1 95 ? -2.402 -2.575 3.668 1.00 94.81 95 LEU A O 1
ATOM 806 N N . ALA A 1 96 ? -4.268 -3.612 4.356 1.00 92.94 96 ALA A N 1
ATOM 807 C CA . ALA A 1 96 ? -3.917 -3.605 5.775 1.00 92.94 96 ALA A CA 1
ATOM 808 C C . ALA A 1 96 ? -2.587 -4.325 6.022 1.00 92.94 96 ALA A C 1
ATOM 810 O O . ALA A 1 96 ? -1.704 -3.815 6.712 1.00 92.94 96 ALA A O 1
ATOM 811 N N . PHE A 1 97 ? -2.425 -5.488 5.396 1.00 86.31 97 PHE A N 1
ATOM 812 C CA . PHE A 1 97 ? -1.215 -6.289 5.481 1.00 86.31 97 PHE A CA 1
ATOM 813 C C . PHE A 1 97 ? -0.041 -5.548 4.854 1.00 86.31 97 PHE A C 1
ATOM 815 O O . PHE A 1 97 ? 0.991 -5.395 5.498 1.00 86.31 97 PHE A O 1
ATOM 822 N N . TRP A 1 98 ? -0.218 -4.986 3.663 1.00 93.88 98 TRP A N 1
ATOM 823 C CA . TRP A 1 98 ? 0.817 -4.200 3.004 1.00 93.88 98 TRP A CA 1
ATOM 824 C C . TRP A 1 98 ? 1.283 -3.007 3.853 1.00 93.88 98 TRP A C 1
ATOM 826 O O . TRP A 1 98 ? 2.485 -2.789 3.996 1.00 93.88 98 TRP A O 1
ATOM 836 N N . ILE A 1 99 ? 0.364 -2.298 4.517 1.00 95.50 99 ILE A N 1
ATOM 837 C CA . ILE A 1 99 ? 0.700 -1.224 5.465 1.00 95.50 99 ILE A CA 1
ATOM 838 C C . ILE A 1 99 ? 1.480 -1.766 6.668 1.00 95.50 99 ILE A C 1
ATOM 840 O O . ILE A 1 99 ? 2.474 -1.169 7.085 1.00 95.50 99 ILE A O 1
ATOM 844 N N . MET A 1 100 ? 1.073 -2.904 7.232 1.00 89.44 100 MET A N 1
ATOM 845 C CA . MET A 1 100 ? 1.801 -3.523 8.343 1.00 89.44 100 MET A CA 1
ATOM 846 C C . MET A 1 100 ? 3.237 -3.892 7.957 1.00 89.44 100 MET A C 1
ATOM 848 O O . MET A 1 100 ? 4.144 -3.671 8.759 1.00 89.44 100 MET A O 1
ATOM 852 N N . CYS A 1 101 ? 3.451 -4.366 6.729 1.00 87.25 101 CYS A N 1
ATOM 853 C CA . CYS A 1 101 ? 4.761 -4.735 6.194 1.00 87.25 101 CYS A CA 1
ATOM 854 C C . CYS A 1 101 ? 5.614 -3.490 5.907 1.00 87.25 101 CYS A C 1
ATOM 856 O O . CYS A 1 101 ? 6.587 -3.209 6.606 1.00 87.25 101 CYS A O 1
ATOM 858 N N . ASP A 1 102 ? 5.171 -2.691 4.940 1.00 91.81 102 ASP A N 1
ATOM 859 C CA . ASP A 1 102 ? 5.978 -1.668 4.265 1.00 91.81 102 ASP A CA 1
ATOM 860 C C . ASP A 1 102 ? 5.380 -0.263 4.381 1.00 91.81 102 ASP A C 1
ATOM 862 O O . ASP A 1 102 ? 5.907 0.698 3.819 1.00 91.81 102 ASP A O 1
ATOM 866 N N . GLY A 1 103 ? 4.272 -0.126 5.109 1.00 95.12 103 GLY A N 1
ATOM 867 C CA . GLY A 1 103 ? 3.665 1.159 5.412 1.00 95.12 103 GLY A CA 1
ATOM 868 C C . GLY A 1 103 ? 4.396 1.902 6.522 1.00 95.12 103 GLY A C 1
ATOM 869 O O . GLY A 1 103 ? 4.911 1.306 7.476 1.00 95.12 103 GLY A O 1
ATOM 870 N N . TYR A 1 104 ? 4.408 3.224 6.415 1.00 96.38 104 TYR A N 1
ATOM 871 C CA . TYR A 1 104 ? 4.968 4.126 7.410 1.00 96.38 104 TYR A CA 1
ATOM 872 C C . TYR A 1 104 ? 4.243 5.475 7.400 1.00 96.38 104 TYR A C 1
ATOM 874 O O . TYR A 1 104 ? 3.648 5.885 6.398 1.00 96.38 104 TYR A O 1
ATOM 882 N N . LYS A 1 105 ? 4.289 6.184 8.535 1.00 96.88 105 LYS A N 1
ATOM 883 C CA . LYS A 1 105 ? 3.793 7.562 8.605 1.00 96.88 105 LYS A CA 1
ATOM 884 C C . LYS A 1 105 ? 4.664 8.442 7.714 1.00 96.88 105 LYS A C 1
ATOM 886 O O . LYS A 1 105 ? 5.880 8.462 7.886 1.00 96.88 105 LYS A O 1
ATOM 891 N N . TYR A 1 106 ? 4.039 9.218 6.838 1.00 96.44 106 TYR A N 1
ATOM 892 C CA . TYR A 1 106 ? 4.732 10.228 6.047 1.00 96.44 106 TYR A CA 1
ATOM 893 C C . TYR A 1 106 ? 3.937 11.528 6.081 1.00 96.44 106 TYR A C 1
ATOM 895 O O . TYR A 1 106 ? 2.794 11.582 5.623 1.00 96.44 106 TYR A O 1
ATOM 903 N N . ASN A 1 107 ? 4.520 12.584 6.653 1.00 94.12 107 ASN A N 1
ATOM 904 C CA . ASN A 1 107 ? 3.811 13.831 6.946 1.00 94.12 107 ASN A CA 1
ATOM 905 C C . ASN A 1 107 ? 2.476 13.550 7.666 1.00 94.12 107 ASN A C 1
ATOM 907 O O . ASN A 1 107 ? 2.440 12.837 8.666 1.00 94.12 107 ASN A O 1
ATOM 911 N N . ALA A 1 108 ? 1.369 14.082 7.147 1.00 95.06 108 ALA A N 1
ATOM 912 C CA . ALA A 1 108 ? 0.029 13.842 7.673 1.00 95.06 108 ALA A CA 1
ATOM 913 C C . ALA A 1 108 ? -0.713 12.677 6.982 1.00 95.06 108 ALA A C 1
ATOM 915 O O . ALA A 1 108 ? -1.915 12.519 7.180 1.00 95.06 108 ALA A O 1
ATOM 916 N N . GLY A 1 109 ? -0.030 11.900 6.139 1.00 97.38 109 GLY A N 1
ATOM 917 C CA . GLY A 1 109 ? -0.578 10.746 5.426 1.00 97.38 109 GLY A CA 1
ATOM 918 C C . GLY A 1 109 ? 0.205 9.465 5.708 1.00 97.38 109 GLY A C 1
ATOM 919 O O . GLY A 1 109 ? 0.964 9.372 6.679 1.00 97.38 109 GLY A O 1
ATOM 920 N N . VAL A 1 110 ? 0.014 8.469 4.851 1.00 98.25 110 VAL A N 1
ATOM 921 C CA . VAL A 1 110 ? 0.684 7.165 4.938 1.00 98.25 110 VAL A CA 1
ATOM 922 C C . VAL A 1 110 ? 1.438 6.933 3.640 1.00 98.25 110 VAL A C 1
ATOM 924 O O . VAL A 1 110 ? 0.885 7.148 2.567 1.00 98.25 110 VAL A O 1
ATOM 927 N N . ALA A 1 111 ? 2.691 6.503 3.726 1.00 98.12 111 ALA A N 1
ATOM 928 C CA . ALA A 1 111 ? 3.465 6.076 2.570 1.00 98.12 111 ALA A CA 1
ATOM 929 C C . ALA A 1 111 ? 3.693 4.563 2.613 1.00 98.12 111 ALA A C 1
ATOM 931 O O . ALA A 1 111 ? 3.742 3.962 3.686 1.00 98.12 111 ALA A O 1
ATOM 932 N N . LEU A 1 112 ? 3.819 3.959 1.436 1.00 97.06 112 LEU A N 1
ATOM 933 C CA . LEU A 1 112 ? 4.154 2.556 1.227 1.00 97.06 112 LEU A CA 1
ATOM 934 C C . LEU A 1 112 ? 5.513 2.498 0.533 1.00 97.06 112 LEU A C 1
ATOM 936 O O . LEU A 1 112 ? 5.671 3.070 -0.547 1.00 97.06 112 LEU A O 1
ATOM 940 N N . ALA A 1 113 ? 6.483 1.815 1.138 1.00 94.19 113 ALA A N 1
ATOM 941 C CA . ALA A 1 113 ? 7.807 1.658 0.549 1.00 94.19 113 ALA A CA 1
ATOM 942 C C . ALA A 1 113 ? 7.736 0.709 -0.657 1.00 94.19 113 ALA A C 1
ATOM 944 O O . ALA A 1 113 ? 7.567 -0.503 -0.514 1.00 94.19 113 ALA A O 1
ATOM 945 N N . THR A 1 114 ? 7.863 1.259 -1.864 1.00 93.38 114 THR A N 1
ATOM 946 C CA . THR A 1 114 ? 7.714 0.513 -3.126 1.00 93.38 114 THR A CA 1
ATOM 947 C C . THR A 1 114 ? 8.932 0.620 -4.034 1.00 93.38 114 THR A C 1
ATOM 949 O O . THR A 1 114 ? 8.883 0.376 -5.239 1.00 93.38 114 THR A O 1
ATOM 952 N N . ASN A 1 115 ? 10.080 0.888 -3.428 1.00 90.56 115 ASN A N 1
ATOM 953 C CA . ASN A 1 115 ? 11.359 1.087 -4.093 1.00 90.56 115 ASN A CA 1
ATOM 954 C C . ASN A 1 115 ? 11.95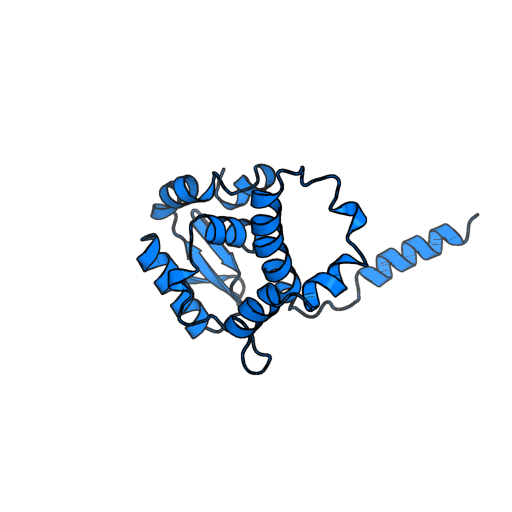9 -0.173 -4.734 1.00 90.56 115 ASN A C 1
ATOM 956 O O . ASN A 1 115 ? 12.944 -0.088 -5.464 1.00 90.56 115 ASN A O 1
ATOM 960 N N . SER A 1 116 ? 11.369 -1.339 -4.464 1.00 87.88 116 SER A N 1
ATOM 961 C CA . SER A 1 116 ? 11.712 -2.600 -5.131 1.00 87.88 116 SER A CA 1
ATOM 962 C C . SER A 1 116 ? 10.997 -2.799 -6.473 1.00 87.88 116 SER A C 1
ATOM 964 O O . SER A 1 116 ? 11.339 -3.728 -7.203 1.00 87.88 116 SER A O 1
ATOM 966 N N . PHE A 1 117 ? 10.019 -1.950 -6.797 1.00 88.25 117 PHE A N 1
ATOM 967 C CA . PHE A 1 117 ? 9.226 -2.020 -8.019 1.00 88.25 117 PHE A CA 1
ATOM 968 C C . PH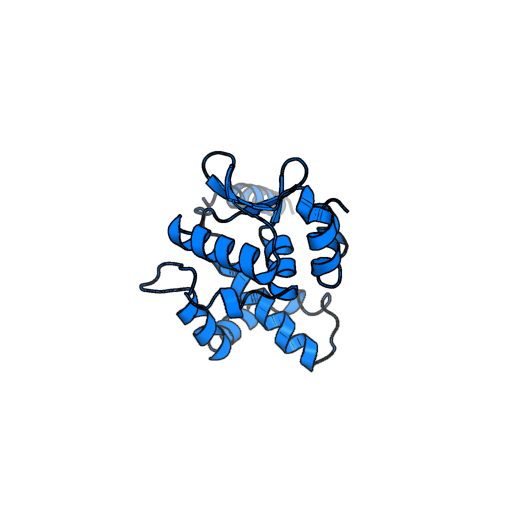E A 1 117 ? 9.664 -0.966 -9.038 1.00 88.25 117 PHE A C 1
ATOM 970 O O . PHE A 1 117 ? 10.238 0.069 -8.687 1.00 88.25 117 PHE A O 1
ATOM 977 N N . SER A 1 118 ? 9.390 -1.225 -10.318 1.00 92.12 118 SER A N 1
ATOM 978 C CA . SER A 1 118 ? 9.592 -0.220 -11.362 1.00 92.12 118 SER A CA 1
ATOM 979 C C . SER A 1 118 ? 8.573 0.923 -11.248 1.00 92.12 118 SER A C 1
ATOM 981 O O . SER A 1 118 ? 7.592 0.840 -10.510 1.00 92.12 118 SER A O 1
ATOM 983 N N . ILE A 1 119 ? 8.788 2.015 -11.983 1.00 95.31 119 ILE A N 1
ATOM 984 C CA . ILE A 1 119 ? 7.824 3.127 -12.019 1.00 95.31 119 ILE A CA 1
ATOM 985 C C . ILE A 1 119 ? 6.484 2.655 -12.606 1.00 95.31 119 ILE A C 1
ATOM 987 O O . ILE A 1 119 ? 5.449 2.919 -12.007 1.00 95.31 119 ILE A O 1
ATOM 991 N N . SER A 1 120 ? 6.500 1.863 -13.683 1.00 96.12 120 SER A N 1
ATOM 992 C CA . SER A 1 120 ? 5.281 1.301 -14.284 1.00 96.12 120 SER A CA 1
ATOM 993 C C . SER A 1 120 ? 4.531 0.356 -13.341 1.00 96.12 120 SER A C 1
ATOM 995 O O . SER A 1 120 ? 3.305 0.359 -13.294 1.00 96.12 120 SER A O 1
ATOM 997 N N . ASP A 1 121 ? 5.255 -0.429 -12.539 1.00 94.75 121 ASP A N 1
ATOM 998 C CA . ASP A 1 121 ? 4.643 -1.265 -11.500 1.00 94.75 121 ASP A CA 1
ATOM 999 C C . ASP A 1 121 ? 3.963 -0.404 -10.420 1.00 94.75 121 ASP A C 1
ATOM 1001 O O . ASP A 1 121 ? 2.861 -0.712 -9.966 1.00 94.75 121 ASP A O 1
ATOM 1005 N N . ASN A 1 122 ? 4.606 0.697 -10.015 1.00 96.00 122 ASN A N 1
ATOM 1006 C CA . ASN A 1 122 ? 4.032 1.652 -9.067 1.00 96.00 122 ASN A CA 1
ATOM 1007 C C . ASN A 1 122 ? 2.779 2.338 -9.620 1.00 96.00 122 ASN A C 1
ATOM 1009 O O . ASN A 1 122 ? 1.823 2.546 -8.876 1.00 96.00 122 ASN A O 1
ATOM 1013 N N . GLU A 1 123 ? 2.751 2.652 -10.912 1.00 97.19 123 GLU A N 1
ATOM 1014 C CA . GLU A 1 123 ? 1.575 3.209 -11.584 1.00 97.19 123 GLU A CA 1
ATOM 1015 C C . GLU A 1 123 ? 0.397 2.223 -11.580 1.00 97.19 123 GLU A C 1
ATOM 1017 O O . GLU A 1 123 ? -0.722 2.628 -11.272 1.00 97.19 123 GLU A O 1
ATOM 1022 N N . LEU A 1 124 ? 0.637 0.923 -11.807 1.00 97.25 124 LEU A N 1
ATOM 1023 C CA . LEU A 1 124 ? -0.398 -0.117 -11.689 1.00 97.25 124 LEU A CA 1
ATOM 1024 C C . LEU A 1 124 ? -0.957 -0.222 -10.264 1.00 97.25 124 LEU A C 1
ATOM 1026 O O . LEU A 1 124 ? -2.168 -0.348 -10.070 1.00 97.25 124 LEU A O 1
ATOM 1030 N N . LEU A 1 125 ? -0.086 -0.154 -9.255 1.00 97.06 125 LEU A N 1
ATOM 1031 C CA . LEU A 1 125 ? -0.500 -0.164 -7.850 1.00 97.06 125 LEU A CA 1
ATOM 1032 C C . LEU A 1 125 ? -1.335 1.073 -7.499 1.00 97.06 125 LEU A C 1
ATOM 1034 O O . LEU A 1 125 ? -2.356 0.954 -6.821 1.00 97.06 125 LEU A O 1
ATOM 1038 N N . ILE A 1 126 ? -0.926 2.250 -7.974 1.00 98.12 126 ILE A N 1
ATOM 1039 C CA . ILE A 1 126 ? -1.667 3.500 -7.788 1.00 98.12 126 ILE A CA 1
ATOM 1040 C C . ILE A 1 126 ? -3.034 3.428 -8.468 1.00 98.12 126 ILE A C 1
ATOM 1042 O O . ILE A 1 126 ? -4.027 3.783 -7.834 1.00 98.12 126 ILE A O 1
ATOM 1046 N N . ASP A 1 127 ? -3.114 2.935 -9.707 1.00 98.00 127 ASP A N 1
ATOM 1047 C CA . ASP A 1 127 ? -4.388 2.752 -10.411 1.00 98.00 127 ASP A CA 1
ATOM 1048 C C . ASP A 1 127 ? -5.326 1.834 -9.618 1.00 98.00 127 ASP A C 1
ATOM 1050 O O . ASP A 1 127 ? -6.486 2.178 -9.379 1.00 98.00 127 ASP A O 1
ATOM 1054 N N . ALA A 1 128 ? -4.808 0.712 -9.109 1.00 97.12 128 ALA A N 1
ATOM 1055 C CA . ALA A 1 128 ? -5.579 -0.209 -8.283 1.00 97.12 128 ALA A CA 1
ATOM 1056 C C . ALA A 1 128 ? -6.108 0.455 -7.002 1.00 97.12 128 ALA A C 1
ATOM 1058 O O . ALA A 1 128 ? -7.303 0.361 -6.717 1.00 97.12 128 ALA A O 1
ATOM 1059 N N . LEU A 1 129 ? -5.258 1.167 -6.253 1.00 97.75 129 LEU A N 1
ATOM 1060 C CA . LEU A 1 129 ? -5.653 1.877 -5.029 1.00 97.75 129 LEU A CA 1
ATOM 1061 C C . LEU A 1 129 ? -6.687 2.974 -5.311 1.00 97.75 129 LEU A C 1
ATOM 1063 O O . LEU A 1 129 ? -7.679 3.109 -4.587 1.00 97.75 129 LEU A O 1
ATOM 1067 N N . ASN A 1 130 ? -6.491 3.733 -6.387 1.00 97.88 130 ASN A N 1
ATOM 1068 C CA . ASN A 1 130 ? -7.371 4.829 -6.769 1.00 97.88 130 ASN A CA 1
ATOM 1069 C C . ASN A 1 130 ? -8.730 4.320 -7.236 1.00 97.88 130 ASN A C 1
ATOM 1071 O O . ASN A 1 130 ? -9.754 4.829 -6.787 1.00 97.88 130 ASN A O 1
ATOM 1075 N N . ARG A 1 131 ? -8.771 3.281 -8.069 1.00 97.69 131 ARG A N 1
ATOM 1076 C CA . ARG A 1 131 ? -10.031 2.735 -8.585 1.00 97.69 131 ARG A CA 1
ATOM 1077 C C . ARG A 1 131 ? -10.787 1.898 -7.559 1.00 97.69 131 ARG A C 1
ATOM 1079 O O . ARG A 1 131 ? -12.013 1.941 -7.557 1.00 97.69 131 ARG A O 1
ATOM 1086 N N . LYS A 1 132 ? -10.104 1.138 -6.692 1.00 96.69 132 LYS A N 1
ATOM 1087 C CA . LYS A 1 132 ? -10.767 0.341 -5.639 1.00 96.69 132 LYS A CA 1
ATOM 1088 C C . LYS A 1 132 ? -11.260 1.200 -4.487 1.00 96.69 132 LYS A C 1
ATOM 1090 O O . LYS A 1 132 ? -12.361 0.980 -3.991 1.00 96.69 132 LYS A O 1
ATOM 1095 N N . PHE A 1 133 ? -10.441 2.145 -4.034 1.00 97.00 133 PHE A N 1
ATOM 1096 C CA . PHE A 1 133 ? -10.674 2.825 -2.762 1.00 97.00 133 PHE A CA 1
ATOM 1097 C C . PHE A 1 133 ? -10.795 4.342 -2.885 1.00 97.00 133 PHE A C 1
ATOM 1099 O O . PHE A 1 133 ? -11.171 4.990 -1.910 1.00 97.00 133 PHE A O 1
ATOM 1106 N N . GLY A 1 134 ? -10.538 4.939 -4.050 1.00 97.25 134 GLY A N 1
ATOM 1107 C CA . GLY A 1 134 ? -10.657 6.386 -4.248 1.00 97.25 134 GLY A CA 1
ATOM 1108 C C . GLY A 1 134 ? -9.672 7.183 -3.396 1.00 97.25 134 GLY A C 1
ATOM 1109 O O . GLY A 1 134 ? -10.068 8.178 -2.793 1.00 97.25 134 GLY A O 1
ATOM 1110 N N . PHE A 1 135 ? -8.428 6.705 -3.271 1.00 96.94 135 PHE A N 1
ATOM 1111 C CA . PHE A 1 135 ? -7.413 7.315 -2.405 1.00 96.94 135 PHE A CA 1
ATOM 1112 C C . PHE A 1 135 ? -6.617 8.465 -3.021 1.00 96.94 135 PHE A C 1
ATOM 1114 O O . PHE A 1 135 ? -5.921 9.158 -2.284 1.00 96.94 135 PHE A O 1
ATOM 1121 N N . SER A 1 136 ? -6.725 8.686 -4.331 1.00 96.69 136 SER A N 1
ATOM 1122 C CA . SER A 1 136 ? -5.972 9.724 -5.048 1.00 96.69 136 SER A CA 1
ATOM 1123 C C . SER A 1 136 ? -4.471 9.696 -4.714 1.00 96.69 136 SER A C 1
ATOM 1125 O O . SER A 1 136 ? -3.873 10.724 -4.411 1.00 96.69 136 SER A O 1
ATOM 1127 N N . CYS A 1 137 ? -3.879 8.501 -4.714 1.00 97.75 137 CYS A N 1
ATOM 1128 C CA . CYS A 1 137 ? -2.471 8.244 -4.440 1.00 97.75 137 CYS A CA 1
ATOM 1129 C C . CYS A 1 137 ? -1.559 8.764 -5.555 1.00 97.75 137 CYS A C 1
ATOM 1131 O O . CYS A 1 137 ? -1.957 8.803 -6.721 1.00 97.75 137 CYS A O 1
ATOM 1133 N N . TRP A 1 138 ? -0.309 9.073 -5.206 1.00 98.19 138 TRP A N 1
ATOM 1134 C CA . TRP A 1 138 ? 0.757 9.401 -6.159 1.00 98.19 138 TRP A CA 1
ATOM 1135 C C . TRP A 1 138 ? 2.122 8.894 -5.677 1.00 98.19 138 TRP A C 1
ATOM 1137 O O . TRP A 1 138 ? 2.285 8.539 -4.508 1.00 98.19 138 TRP A O 1
ATOM 1147 N N . ILE A 1 139 ? 3.108 8.856 -6.578 1.00 98.00 139 ILE A N 1
ATOM 1148 C CA . ILE A 1 139 ? 4.490 8.498 -6.233 1.00 98.00 139 ILE A CA 1
ATOM 1149 C C . ILE A 1 139 ? 5.171 9.705 -5.587 1.00 98.00 139 ILE A C 1
ATOM 1151 O O . ILE A 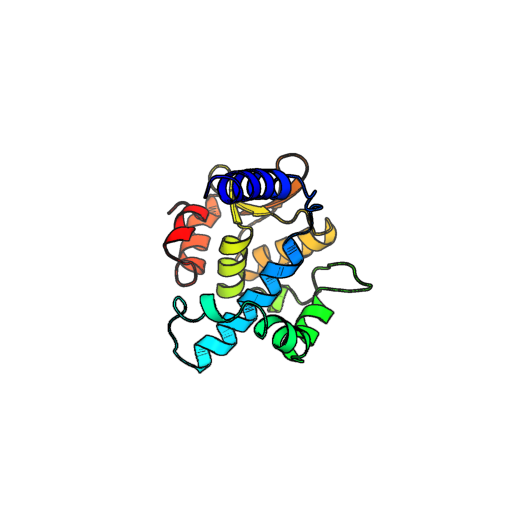1 139 ? 5.209 10.792 -6.162 1.00 98.00 139 ILE A O 1
ATOM 1155 N N . ILE A 1 140 ? 5.760 9.497 -4.417 1.00 97.56 140 ILE A N 1
ATOM 1156 C CA . ILE A 1 140 ? 6.698 10.424 -3.787 1.00 97.56 140 ILE A CA 1
ATOM 1157 C C . ILE A 1 140 ? 8.115 9.863 -3.874 1.00 97.56 140 ILE A C 1
ATOM 1159 O O . ILE A 1 140 ? 8.319 8.654 -3.985 1.00 97.56 140 ILE A O 1
ATOM 1163 N N . ASN A 1 141 ? 9.098 10.755 -3.801 1.00 95.44 141 ASN A N 1
ATOM 1164 C CA . ASN A 1 141 ? 10.489 10.375 -3.627 1.00 95.44 141 ASN A CA 1
ATOM 1165 C C . ASN A 1 141 ? 10.885 10.634 -2.174 1.00 95.44 141 ASN A C 1
ATOM 1167 O O . ASN A 1 141 ? 10.982 11.785 -1.749 1.00 95.44 141 ASN A O 1
ATOM 1171 N N . ASP A 1 142 ? 11.091 9.559 -1.427 1.00 91.00 142 ASP A N 1
ATOM 1172 C CA . ASP A 1 142 ? 11.506 9.598 -0.037 1.00 91.00 142 ASP A CA 1
ATOM 1173 C C . ASP A 1 142 ? 12.953 9.107 0.066 1.00 91.00 142 ASP A C 1
ATOM 1175 O O . ASP A 1 142 ? 13.267 7.967 -0.270 1.00 91.00 142 ASP A O 1
ATOM 1179 N N . HIS A 1 143 ? 13.870 9.996 0.451 1.00 91.25 143 HIS A N 1
ATOM 1180 C CA . HIS A 1 143 ? 15.310 9.705 0.529 1.00 91.25 143 HIS A CA 1
ATOM 1181 C C . HIS A 1 143 ? 15.922 9.069 -0.741 1.00 91.25 143 HIS A C 1
ATOM 1183 O O . HIS A 1 143 ? 16.801 8.206 -0.667 1.00 91.25 143 HIS A O 1
ATOM 1189 N N . GLY A 1 144 ? 15.481 9.491 -1.928 1.00 92.00 144 GLY A N 1
ATOM 1190 C CA . GLY A 1 144 ? 15.970 8.947 -3.200 1.00 92.00 144 GLY A CA 1
ATOM 1191 C C . GLY A 1 144 ? 15.338 7.605 -3.581 1.00 92.00 144 GLY A C 1
ATOM 1192 O O . GLY A 1 144 ? 15.851 6.931 -4.474 1.00 92.00 144 GLY A O 1
ATOM 1193 N N . GLN A 1 145 ? 14.280 7.177 -2.891 1.00 91.88 145 GLN A N 1
ATOM 1194 C CA . GLN A 1 145 ? 13.563 5.929 -3.128 1.00 91.88 145 GLN A CA 1
ATOM 1195 C C . GLN A 1 145 ? 12.086 6.229 -3.445 1.00 91.88 145 GLN A C 1
ATOM 1197 O O . GLN A 1 145 ? 11.467 7.033 -2.748 1.00 91.88 145 GLN A O 1
ATOM 1202 N N . PRO A 1 146 ? 11.499 5.618 -4.491 1.00 94.19 146 PRO A N 1
ATOM 1203 C CA . PRO A 1 146 ? 10.091 5.827 -4.794 1.00 94.19 146 PRO A CA 1
ATOM 1204 C C . PRO A 1 146 ? 9.204 5.095 -3.779 1.00 94.19 146 PRO A C 1
ATOM 1206 O O . PRO A 1 146 ? 9.439 3.926 -3.461 1.00 94.19 146 PRO A O 1
ATOM 1209 N N . SER A 1 147 ? 8.170 5.793 -3.320 1.00 96.94 147 SER A N 1
ATOM 1210 C CA . SER A 1 147 ? 7.134 5.281 -2.423 1.00 96.94 147 SER A CA 1
ATOM 1211 C C . SER A 1 147 ? 5.763 5.753 -2.897 1.00 96.94 147 SER A C 1
ATOM 1213 O O . SER A 1 147 ? 5.629 6.843 -3.453 1.00 96.94 147 SER A O 1
ATOM 1215 N N . ILE A 1 148 ? 4.722 4.960 -2.658 1.00 98.31 148 ILE A N 1
ATOM 1216 C CA . ILE A 1 148 ? 3.336 5.360 -2.936 1.00 98.31 148 ILE A CA 1
ATOM 1217 C C . ILE A 1 148 ? 2.803 6.115 -1.727 1.00 98.31 148 ILE A C 1
ATOM 1219 O O . ILE A 1 148 ? 2.841 5.599 -0.613 1.00 98.31 148 ILE A O 1
ATOM 1223 N N . PHE A 1 149 ? 2.275 7.316 -1.933 1.00 98.50 149 PHE A N 1
ATOM 1224 C CA . PHE A 1 149 ? 1.709 8.135 -0.870 1.00 98.50 149 PHE A CA 1
ATOM 1225 C C . PHE A 1 149 ? 0.180 8.149 -0.907 1.00 98.50 149 PHE A C 1
ATOM 1227 O O . PHE A 1 149 ? -0.434 8.392 -1.945 1.00 98.50 149 PHE A O 1
ATOM 1234 N N . ILE A 1 150 ? -0.425 7.921 0.258 1.00 98.44 150 ILE A N 1
ATOM 1235 C CA . ILE A 1 150 ? -1.853 8.055 0.534 1.00 98.44 150 ILE A CA 1
ATOM 1236 C C . ILE A 1 150 ? -2.052 9.356 1.331 1.00 98.44 150 ILE A C 1
ATOM 1238 O O . ILE A 1 150 ? -1.581 9.458 2.473 1.00 98.44 150 ILE A O 1
ATOM 1242 N N . PRO A 1 151 ? -2.738 10.366 0.767 1.00 98.06 151 PRO A N 1
ATOM 1243 C CA . PRO A 1 151 ? -2.852 11.681 1.383 1.00 98.06 151 PRO A CA 1
ATOM 1244 C C . PRO A 1 151 ? -3.726 11.695 2.636 1.00 98.06 151 PRO A C 1
ATOM 1246 O O . PRO A 1 151 ? -4.645 10.894 2.808 1.00 98.06 151 PRO A O 1
ATOM 1249 N N . ARG A 1 152 ? -3.500 12.711 3.480 1.00 97.75 152 ARG A N 1
ATOM 1250 C CA . ARG A 1 152 ? -4.264 12.958 4.716 1.00 97.75 152 ARG A CA 1
ATOM 1251 C C . ARG A 1 152 ? -5.777 12.975 4.497 1.00 97.75 152 ARG A C 1
ATOM 1253 O O . ARG A 1 152 ? -6.516 12.485 5.344 1.00 97.75 152 ARG A O 1
ATOM 1260 N N . VAL A 1 153 ? -6.242 13.546 3.383 1.00 97.81 153 VAL A N 1
ATOM 1261 C CA . VAL A 1 153 ? -7.680 13.646 3.071 1.00 97.81 153 VAL A CA 1
ATOM 1262 C C . VAL A 1 153 ? -8.353 12.269 3.007 1.00 97.81 153 VAL A C 1
ATOM 1264 O O . VAL A 1 153 ? -9.530 12.139 3.330 1.00 97.81 153 VAL A O 1
ATOM 1267 N N . ASN A 1 154 ? -7.585 11.221 2.707 1.00 97.75 154 ASN A N 1
ATOM 1268 C CA . ASN A 1 154 ? -8.047 9.842 2.662 1.00 97.75 154 ASN A CA 1
ATOM 1269 C C . ASN A 1 154 ? -7.768 9.053 3.947 1.00 97.75 154 ASN A C 1
ATOM 1271 O O . ASN A 1 154 ? -8.200 7.908 4.044 1.00 97.75 154 ASN A O 1
ATOM 1275 N N . LEU A 1 155 ? -7.099 9.640 4.945 1.00 97.19 155 LEU A N 1
ATOM 1276 C CA . LEU A 1 155 ? -6.638 8.931 6.140 1.00 97.19 155 LEU A CA 1
ATOM 1277 C C . LEU A 1 155 ? -7.789 8.333 6.953 1.00 97.19 155 LEU A C 1
ATOM 1279 O O . LEU A 1 155 ? -7.707 7.178 7.350 1.00 97.19 155 LEU A O 1
ATOM 1283 N N . ARG A 1 156 ? -8.885 9.076 7.143 1.00 98.00 156 ARG A N 1
ATOM 1284 C CA . ARG A 1 156 ? -10.067 8.562 7.852 1.00 98.00 156 ARG A CA 1
ATOM 1285 C C . ARG A 1 156 ? -10.665 7.346 7.139 1.00 98.00 156 ARG A C 1
ATOM 1287 O O . ARG A 1 156 ? -10.887 6.316 7.763 1.00 98.00 156 ARG A O 1
ATOM 1294 N N . LYS A 1 157 ? -10.855 7.451 5.819 1.00 98.25 157 LYS A N 1
ATOM 1295 C CA . LYS A 1 157 ? -11.359 6.350 4.986 1.00 98.25 157 LYS A CA 1
ATOM 1296 C C . LYS A 1 157 ? -10.417 5.147 5.024 1.00 98.25 157 LYS A C 1
ATOM 1298 O O . LYS A 1 157 ? -10.875 4.014 5.096 1.00 98.25 157 LYS A O 1
ATOM 1303 N N . LEU A 1 158 ? -9.107 5.394 4.978 1.00 98.12 158 LEU A N 1
ATOM 1304 C CA . LEU A 1 158 ? -8.092 4.357 5.101 1.00 98.12 158 LEU A CA 1
ATOM 1305 C C . LEU A 1 158 ? -8.225 3.635 6.445 1.00 98.12 158 LEU A C 1
ATOM 1307 O O . LEU A 1 158 ? -8.340 2.417 6.451 1.00 98.12 158 LEU A O 1
ATOM 1311 N N . GLN A 1 159 ? -8.258 4.371 7.558 1.00 98.12 159 GLN A N 1
ATOM 1312 C CA . GLN A 1 159 ? -8.393 3.819 8.909 1.00 98.12 159 GLN A CA 1
ATOM 1313 C C . GLN A 1 159 ? -9.663 2.968 9.044 1.00 98.12 159 GLN A C 1
ATOM 1315 O O . GLN A 1 159 ? -9.568 1.813 9.443 1.00 98.12 159 GLN A O 1
ATOM 1320 N N . GLU A 1 160 ? -10.826 3.488 8.644 1.00 97.94 160 GLU A N 1
ATOM 1321 C CA . GLU A 1 160 ? -12.097 2.743 8.664 1.00 97.94 160 GLU A CA 1
ATOM 1322 C C . GLU A 1 160 ? -12.004 1.421 7.879 1.00 97.94 160 GLU A C 1
ATOM 1324 O O . GLU A 1 160 ? -12.560 0.408 8.299 1.00 97.94 160 GLU A O 1
ATOM 1329 N N . LEU A 1 161 ? -11.251 1.413 6.775 1.00 97.31 161 LEU A N 1
ATOM 1330 C CA . LEU A 1 161 ? -11.067 0.251 5.910 1.00 97.31 161 LEU A CA 1
ATOM 1331 C C . LEU A 1 161 ? -10.110 -0.803 6.492 1.00 97.31 161 LEU A C 1
ATOM 1333 O O . LEU A 1 161 ? -10.355 -1.998 6.339 1.00 97.31 161 LEU A O 1
ATOM 1337 N N . VAL A 1 162 ? -8.994 -0.380 7.098 1.00 96.38 162 VAL A N 1
ATOM 1338 C CA . VAL A 1 162 ? -7.888 -1.292 7.453 1.00 96.38 162 VAL A CA 1
ATOM 1339 C C . VAL A 1 162 ? -7.781 -1.608 8.941 1.00 96.38 162 VAL A C 1
ATOM 1341 O O . VAL A 1 162 ? -7.223 -2.648 9.278 1.00 96.38 162 VAL A O 1
ATOM 1344 N N . VAL A 1 163 ? -8.317 -0.773 9.840 1.00 96.81 163 VAL A N 1
ATOM 1345 C CA . VAL A 1 163 ? -8.234 -0.978 11.302 1.00 96.81 163 VAL A CA 1
ATOM 1346 C C . VAL A 1 163 ? -8.715 -2.366 11.744 1.00 96.81 163 VAL A C 1
ATOM 1348 O O . VAL A 1 163 ? -8.006 -2.976 12.541 1.00 96.81 163 VAL A O 1
ATOM 1351 N N . PRO A 1 164 ? -9.820 -2.933 11.211 1.00 95.25 164 PRO A N 1
ATOM 1352 C CA . PRO A 1 164 ? -10.256 -4.284 11.584 1.00 95.25 164 PRO A CA 1
ATOM 1353 C C . PRO A 1 164 ? -9.249 -5.399 11.252 1.00 95.25 164 PRO A C 1
ATOM 1355 O O . PRO A 1 164 ? -9.394 -6.523 11.725 1.00 95.25 164 PRO A O 1
ATOM 1358 N N . HIS A 1 165 ? -8.252 -5.112 10.413 1.00 91.44 165 HIS A N 1
ATOM 1359 C CA . HIS A 1 165 ? -7.289 -6.076 9.881 1.00 91.44 165 HIS A CA 1
ATOM 1360 C C . HIS A 1 165 ? -5.838 -5.763 10.279 1.00 91.44 165 HIS A C 1
ATOM 1362 O O . HIS A 1 165 ? -4.935 -6.513 9.908 1.00 91.44 165 HIS A O 1
ATOM 1368 N N . ILE A 1 166 ? -5.597 -4.669 11.012 1.00 83.69 166 ILE A N 1
ATOM 1369 C CA . ILE A 1 166 ? -4.270 -4.280 11.498 1.00 83.69 166 ILE A CA 1
ATOM 1370 C C . ILE A 1 166 ? -4.103 -4.707 12.955 1.00 83.69 166 ILE A C 1
ATOM 1372 O O . ILE A 1 166 ? -4.962 -4.470 13.801 1.00 83.69 166 ILE A O 1
ATOM 1376 N N . HIS A 1 167 ? -2.954 -5.304 13.266 1.00 89.00 167 HIS A N 1
ATOM 1377 C CA . HIS A 1 167 ? -2.595 -5.620 14.642 1.00 89.00 167 HIS A CA 1
ATOM 1378 C C . HIS A 1 167 ? -2.443 -4.338 15.475 1.00 89.00 167 HIS A C 1
ATOM 1380 O O . HIS A 1 167 ? -1.812 -3.377 15.034 1.00 89.00 167 HIS A O 1
ATOM 1386 N N . THR A 1 168 ? -2.958 -4.334 16.706 1.00 88.25 168 THR A N 1
ATOM 1387 C CA . THR A 1 168 ? -3.030 -3.136 17.566 1.00 88.25 168 THR A CA 1
ATOM 1388 C C . THR A 1 168 ? -1.680 -2.441 17.763 1.00 88.25 168 THR A C 1
ATOM 1390 O O . THR A 1 168 ? -1.609 -1.216 17.730 1.00 88.25 168 THR A O 1
ATOM 1393 N N . SER A 1 169 ? -0.585 -3.200 17.874 1.00 90.31 169 SER A N 1
ATOM 1394 C CA . SER A 1 169 ? 0.776 -2.647 18.003 1.00 90.31 169 SER A CA 1
ATOM 1395 C C . SER A 1 169 ? 1.299 -1.915 16.758 1.00 90.31 169 SER A C 1
ATOM 1397 O O . SER A 1 169 ? 2.326 -1.248 16.842 1.00 90.31 169 SER A O 1
ATOM 1399 N N . LEU A 1 170 ? 0.629 -2.037 15.609 1.00 90.19 170 LEU A N 1
ATOM 1400 C CA . LEU A 1 170 ? 0.999 -1.415 14.334 1.00 90.19 170 LEU A CA 1
ATOM 1401 C C . LEU A 1 170 ? 0.045 -0.286 13.921 1.00 90.19 170 LEU A C 1
ATOM 1403 O O . LEU A 1 170 ? 0.267 0.341 12.886 1.00 90.19 170 LEU A O 1
ATOM 1407 N N . LEU A 1 171 ? -0.969 0.026 14.737 1.00 93.81 171 LEU A N 1
ATOM 1408 C CA . LEU A 1 171 ? -1.908 1.129 14.493 1.00 93.81 171 LEU A CA 1
ATOM 1409 C C . LEU A 1 171 ? -1.207 2.488 14.377 1.00 93.81 171 LEU A C 1
ATOM 1411 O O . LEU A 1 171 ? -1.636 3.339 13.593 1.00 93.81 171 LEU A O 1
ATOM 1415 N N . TYR A 1 172 ? -0.048 2.644 15.023 1.00 96.44 172 TYR A N 1
ATOM 1416 C CA . TYR A 1 172 ? 0.769 3.836 14.842 1.00 96.44 172 TYR A CA 1
ATOM 1417 C C . TYR A 1 172 ? 1.114 4.067 13.367 1.00 96.44 172 TYR A C 1
ATOM 1419 O O . TYR A 1 172 ? 1.165 5.211 12.951 1.00 96.44 172 TYR A O 1
ATOM 1427 N N . LYS A 1 173 ? 1.265 3.058 12.503 1.00 93.94 173 LYS A N 1
ATOM 1428 C CA . LYS A 1 173 ? 1.579 3.288 11.077 1.00 93.94 173 LYS A CA 1
ATOM 1429 C C . LYS A 1 173 ? 0.500 4.078 10.321 1.00 93.94 173 LYS A C 1
ATOM 1431 O O . LYS A 1 173 ? 0.805 4.671 9.290 1.00 93.94 173 LYS A O 1
ATOM 1436 N N . ILE A 1 174 ? -0.721 4.140 10.854 1.00 96.94 174 ILE A N 1
ATOM 1437 C CA . ILE A 1 174 ? -1.873 4.850 10.281 1.00 96.94 174 ILE A CA 1
ATOM 1438 C C . ILE A 1 174 ? -2.372 6.000 11.165 1.00 96.94 174 ILE A C 1
ATOM 1440 O O . ILE A 1 174 ? -3.531 6.385 11.064 1.00 96.94 174 ILE A O 1
ATOM 1444 N N . HIS A 1 175 ? -1.503 6.581 12.000 1.00 96.62 175 HIS A N 1
ATOM 1445 C CA . HIS A 1 175 ? -1.828 7.725 12.876 1.00 96.62 175 HIS A CA 1
ATOM 1446 C C . HIS A 1 175 ? -2.903 7.440 13.936 1.00 96.62 175 HIS A C 1
ATOM 1448 O O . HIS A 1 175 ? -3.700 8.325 14.248 1.00 96.62 175 HIS A O 1
ATOM 1454 N N . LEU A 1 176 ? -2.888 6.230 14.498 1.00 94.25 176 LEU A N 1
ATOM 1455 C CA . LEU A 1 176 ? -3.672 5.838 15.672 1.00 94.25 176 LEU A CA 1
ATOM 1456 C C . LEU A 1 176 ? -2.772 5.424 16.841 1.00 94.25 176 LEU A C 1
ATOM 1458 O O . LEU A 1 176 ? -1.592 5.086 16.584 1.00 94.25 176 LEU A O 1
#

InterPro domains:
  IPR004860 Homing endonuclease, LAGLIDADG domain [PF03161] (62-157)
  IPR027434 Homing endonuclease [G3DSA:3.10.28.10] (81-176)
  IPR027434 Homing endonuclease [SSF55608] (62-175)

Secondary structure (DSSP, 8-state):
--SHHHHHHHHHHHHT-S---S-GGGTHHHHHHHHHHHHHTT---HHHHTTT-TTHHHHHHTT-HHHHHHHHHHEETTEE---TTHHHH--HHHHHHHHHHHEEEETTEEEEE-TTS-HHHHHHHHHHHHHHH----EEEEETTEEEEEE-GGGHHHHHHHHGGGS-GGGGGGGT-

Radius of gyration: 18.93 Å; chains: 1; bounding box: 49×41×48 Å

Organism: Allomyces macrogynus (NCBI:txid28583)